Protein AF-A0A8S3K203-F1 (afdb_monomer_lite)

Organism: NCBI:txid392030

pLDDT: mean 94.16, std 8.08, range [53.59, 98.75]

InterPro domains:
  IPR011496 Beta-N-acetylglucosaminidase, catalytic domain [PF07555] (6-95)
  IPR011496 Beta-N-acetylglucosaminidase, catalytic domain [PS52009] (1-95)
  IPR017853 Glycoside hydrolase superfamily [SSF51445] (5-95)
  IPR051822 Glycosyl Hydrolase Family 84 [PTHR13170] (6-95)

Radius of gyration: 14.0 Å; chains: 1; bounding box: 33×24×38 Å

Foldseek 3Di:
DPCVVVVVVVDQAEEDADAPDDQDDDPVVVVVAVGSLRVLLVVQVVVCVVSVNGQEYEYEDNQQEQVSQPPGPVPRPSVVSCVVRHDPSYHYHHD

Secondary structure (DSSP, 8-state):
-TTHHHHHTT--EEEEE-TT---PPPHHHHHH-SSHHHHHHHHHHHHHHHTTS-SEEEEE-SS-STTTSSS-TTT-HHHHHHHHHS-TTSEE---

Sequence (95 aa):
MLYHPLSSFGCEYWAWLFDDIESEMCQQDKDRFVSFAHAQVAVTNEIYDYLNKPNILLFCPTQYCSQMAKPSLERSSYLQTIGNSLHPDIDIFWT

Structure (mmCIF, N/CA/C/O backbone):
data_AF-A0A8S3K203-F1
#
_entry.id   AF-A0A8S3K203-F1
#
loop_
_atom_site.group_PDB
_atom_site.id
_atom_site.type_symbol
_atom_site.label_atom_id
_atom_site.label_alt_id
_atom_site.label_comp_id
_atom_site.label_asym_id
_atom_site.label_entity_id
_atom_site.label_seq_id
_atom_site.pdbx_PDB_ins_code
_atom_site.Cartn_x
_atom_site.Cartn_y
_atom_site.Cartn_z
_atom_site.occupancy
_atom_site.B_iso_or_equiv
_atom_site.auth_seq_id
_atom_site.auth_comp_id
_atom_site.auth_asym_id
_atom_site.auth_atom_id
_atom_site.pdbx_PDB_model_num
ATOM 1 N N . MET A 1 1 ? -0.120 15.174 -16.838 1.00 53.59 1 MET A N 1
ATOM 2 C CA . MET A 1 1 ? -0.004 14.444 -15.555 1.00 53.59 1 MET A CA 1
ATOM 3 C C . MET A 1 1 ? 1.469 14.314 -15.199 1.00 53.59 1 MET A C 1
ATOM 5 O O . MET A 1 1 ? 2.268 14.066 -16.094 1.00 53.59 1 MET A O 1
ATOM 9 N N . LEU A 1 2 ? 1.824 14.556 -13.935 1.00 60.69 2 LEU A N 1
ATOM 10 C CA . LEU A 1 2 ? 3.185 14.876 -13.471 1.00 60.69 2 LEU A CA 1
ATOM 11 C C . LEU A 1 2 ? 4.220 13.736 -13.587 1.00 60.69 2 LEU A C 1
ATOM 13 O O . LEU A 1 2 ? 5.411 14.019 -13.536 1.00 60.69 2 LEU A O 1
ATOM 17 N N . TYR A 1 3 ? 3.796 12.480 -13.776 1.00 64.19 3 TYR A N 1
ATOM 18 C CA . TYR A 1 3 ? 4.696 11.309 -13.739 1.00 64.19 3 TYR A CA 1
ATOM 19 C C . TYR A 1 3 ? 5.315 10.944 -15.095 1.00 64.19 3 TYR A C 1
ATOM 21 O O . TYR A 1 3 ? 6.413 10.401 -15.146 1.00 64.19 3 TYR A O 1
ATOM 29 N N . HIS A 1 4 ? 4.655 11.292 -16.204 1.00 69.00 4 HIS A N 1
ATOM 30 C CA . HIS A 1 4 ? 5.139 10.980 -17.556 1.00 69.00 4 HIS A CA 1
ATOM 31 C C . HIS A 1 4 ? 6.545 11.548 -17.861 1.00 69.00 4 HIS A C 1
ATOM 33 O O . HIS A 1 4 ? 7.339 10.856 -18.502 1.00 69.00 4 HIS A O 1
ATOM 39 N N . PRO A 1 5 ? 6.912 12.768 -17.410 1.00 73.31 5 PRO A N 1
ATOM 40 C CA . PRO A 1 5 ? 8.281 13.254 -17.550 1.00 73.31 5 PRO A CA 1
ATOM 41 C C . PRO A 1 5 ? 9.304 12.356 -16.842 1.00 73.31 5 PRO A C 1
ATOM 43 O O . PRO A 1 5 ? 10.346 12.065 -17.416 1.00 73.31 5 PRO A O 1
ATOM 46 N N . LEU A 1 6 ? 9.007 11.857 -15.640 1.00 81.31 6 LEU A N 1
ATOM 47 C CA . LEU A 1 6 ? 9.941 11.030 -14.867 1.00 81.31 6 LEU A CA 1
ATOM 48 C C . LEU A 1 6 ? 10.225 9.685 -15.548 1.00 81.31 6 LEU A C 1
ATOM 50 O O . LEU A 1 6 ? 11.388 9.300 -15.660 1.00 81.31 6 LEU A O 1
ATOM 54 N N . SER A 1 7 ? 9.201 9.024 -16.096 1.00 80.44 7 SER A N 1
ATOM 55 C CA . SER A 1 7 ? 9.385 7.809 -16.903 1.00 80.44 7 SER A CA 1
ATOM 56 C C . SER A 1 7 ? 10.275 8.070 -18.123 1.00 80.44 7 SER A C 1
ATOM 58 O O . SER A 1 7 ? 11.138 7.261 -18.449 1.00 80.44 7 SER A O 1
ATOM 60 N N . SER A 1 8 ? 10.129 9.235 -18.769 1.00 83.50 8 SER A N 1
ATOM 61 C CA . SER A 1 8 ? 10.965 9.606 -19.922 1.00 83.50 8 SER A CA 1
ATOM 62 C C . SER A 1 8 ? 12.438 9.855 -19.573 1.00 83.50 8 SER A C 1
ATOM 64 O O . SER A 1 8 ? 13.291 9.792 -20.456 1.00 83.50 8 SER A O 1
ATOM 66 N N . PHE A 1 9 ? 12.751 10.076 -18.292 1.00 87.81 9 PHE A N 1
ATOM 67 C CA . PHE A 1 9 ? 14.120 10.174 -17.780 1.00 87.81 9 PHE A CA 1
ATOM 68 C C . PHE A 1 9 ? 14.700 8.822 -17.321 1.00 87.81 9 PHE A C 1
ATOM 70 O O . PHE A 1 9 ? 15.796 8.798 -16.767 1.00 87.81 9 PHE A O 1
ATOM 77 N N . GLY A 1 10 ? 13.999 7.705 -17.555 1.00 88.69 10 GLY A N 1
ATOM 78 C CA . GLY A 1 10 ? 14.452 6.359 -17.183 1.00 88.69 10 GLY A CA 1
ATOM 79 C C . GLY A 1 10 ? 14.114 5.952 -15.746 1.00 88.69 10 GLY A C 1
ATOM 80 O O . GLY A 1 10 ? 14.741 5.047 -15.206 1.00 88.69 10 GLY A O 1
ATOM 81 N N . CYS A 1 11 ? 13.153 6.619 -15.098 1.00 89.88 11 CYS A N 1
ATOM 82 C CA . CYS A 1 11 ? 12.649 6.184 -13.796 1.00 89.88 11 CYS A CA 1
ATOM 83 C C . CYS A 1 11 ? 11.732 4.960 -13.961 1.00 89.88 11 CYS A C 1
ATOM 85 O O . CYS A 1 11 ? 10.669 5.053 -14.577 1.00 89.88 11 CYS A O 1
ATOM 87 N N . GLU A 1 12 ? 12.154 3.824 -13.406 1.00 88.75 12 GLU A N 1
ATOM 88 C CA . GLU A 1 12 ? 11.460 2.530 -13.521 1.00 88.75 12 GLU A CA 1
ATOM 89 C C . GLU A 1 12 ? 10.807 2.069 -12.208 1.00 88.75 12 GLU A C 1
ATOM 91 O O . GLU A 1 12 ? 9.986 1.152 -12.212 1.00 88.75 12 GLU A O 1
ATOM 96 N N . TYR A 1 13 ? 11.147 2.717 -11.091 1.00 93.94 13 TYR A N 1
ATOM 97 C CA . TYR A 1 13 ? 10.732 2.331 -9.744 1.00 93.94 13 TYR A CA 1
ATOM 98 C C . TYR A 1 13 ? 10.064 3.493 -9.032 1.00 93.94 13 TYR A C 1
ATOM 100 O O . TYR A 1 13 ? 10.513 4.637 -9.128 1.00 93.94 13 TYR A O 1
ATOM 108 N N . TRP A 1 14 ? 9.009 3.184 -8.290 1.00 95.56 14 TRP A N 1
ATOM 109 C CA . TRP A 1 14 ? 8.108 4.195 -7.763 1.00 95.56 14 TRP A CA 1
ATOM 110 C C . TRP A 1 14 ? 7.833 3.967 -6.285 1.00 95.56 14 TRP A C 1
ATOM 112 O O . TRP A 1 14 ? 7.866 2.842 -5.791 1.00 95.56 14 TRP A O 1
ATOM 122 N N . ALA A 1 15 ? 7.522 5.048 -5.583 1.00 96.50 15 ALA A N 1
ATOM 123 C CA . ALA A 1 15 ? 7.018 4.999 -4.224 1.00 96.50 15 ALA A CA 1
ATOM 124 C C . ALA A 1 15 ? 5.905 6.031 -4.067 1.00 96.50 15 ALA A C 1
ATOM 126 O O . ALA A 1 15 ? 5.990 7.139 -4.601 1.00 96.50 15 ALA A O 1
ATOM 127 N N . TRP A 1 16 ? 4.871 5.655 -3.330 1.00 96.94 16 TRP A N 1
ATOM 128 C CA . TRP A 1 16 ? 3.728 6.486 -3.015 1.00 96.94 16 TRP A CA 1
ATOM 129 C C . TRP A 1 16 ? 3.597 6.592 -1.501 1.00 96.94 16 TRP A C 1
ATOM 131 O O . TRP A 1 16 ? 3.435 5.582 -0.817 1.00 96.94 16 TRP A O 1
ATOM 141 N N . LEU A 1 17 ? 3.735 7.807 -0.977 1.00 98.06 17 LEU A N 1
ATOM 142 C CA . LEU A 1 17 ? 3.987 8.044 0.440 1.00 98.06 17 LEU A CA 1
ATOM 143 C C . LEU A 1 17 ? 2.827 8.805 1.086 1.00 98.06 17 LEU A C 1
ATOM 145 O O . LEU A 1 17 ? 2.461 9.885 0.622 1.00 98.06 17 LEU A O 1
ATOM 149 N N . PHE A 1 18 ? 2.252 8.227 2.140 1.00 98.00 18 PHE A N 1
ATOM 150 C CA . PHE A 1 18 ? 1.188 8.824 2.949 1.00 98.00 18 PHE A CA 1
ATOM 151 C C . PHE A 1 18 ? 1.565 8.921 4.439 1.00 98.00 18 PHE A C 1
ATOM 153 O O . PHE A 1 18 ? 0.677 8.990 5.293 1.00 98.00 18 PHE A O 1
ATOM 160 N N . ASP A 1 19 ? 2.854 8.890 4.772 1.00 96.38 19 ASP A N 1
ATOM 161 C CA . ASP A 1 19 ? 3.369 9.167 6.114 1.00 96.38 19 ASP A CA 1
ATOM 162 C C . ASP A 1 19 ? 3.263 10.657 6.485 1.00 96.38 19 ASP A C 1
ATOM 164 O O . ASP A 1 19 ? 3.148 11.526 5.624 1.00 96.38 19 ASP A O 1
ATOM 168 N N . ASP A 1 20 ? 3.258 10.938 7.793 1.00 94.12 20 ASP A N 1
ATOM 169 C CA . ASP A 1 20 ? 3.290 12.283 8.391 1.00 94.12 20 ASP A CA 1
ATOM 170 C C . ASP A 1 20 ? 2.203 13.268 7.906 1.00 94.12 20 ASP A C 1
ATOM 172 O O . ASP A 1 20 ? 2.398 14.484 7.856 1.00 94.12 20 ASP A O 1
ATOM 176 N N . ILE A 1 21 ? 1.009 12.744 7.618 1.00 95.06 21 ILE A N 1
ATOM 177 C CA . ILE A 1 21 ? -0.187 13.531 7.287 1.00 95.06 21 ILE A CA 1
ATOM 178 C C . ILE A 1 21 ? -1.311 13.340 8.308 1.00 95.06 21 ILE A C 1
ATOM 180 O O . ILE A 1 21 ? -1.423 12.310 8.979 1.00 95.06 21 ILE A O 1
ATOM 184 N N . GLU A 1 22 ? -2.193 14.335 8.396 1.00 90.00 22 GLU A N 1
ATOM 185 C CA . GLU A 1 22 ? -3.436 14.214 9.154 1.00 90.00 22 GLU A CA 1
ATOM 186 C C . GLU A 1 22 ? -4.383 13.209 8.482 1.00 90.00 22 GLU A C 1
ATOM 188 O O . GLU A 1 22 ? -4.489 13.141 7.259 1.00 90.00 22 GLU A O 1
ATOM 193 N N . SER A 1 23 ? -5.098 12.426 9.294 1.00 88.75 23 SER A N 1
ATOM 194 C CA . SER A 1 23 ? -6.018 11.381 8.810 1.00 88.75 23 SER A CA 1
ATOM 195 C C . SER A 1 23 ? -7.442 11.881 8.532 1.00 88.75 23 SER A C 1
ATOM 197 O O . SER A 1 23 ? -8.356 11.083 8.313 1.00 88.75 23 SER A O 1
ATOM 199 N N . GLU A 1 24 ? -7.637 13.200 8.532 1.00 92.25 24 GLU A N 1
ATOM 200 C CA . GLU A 1 24 ? -8.925 13.838 8.290 1.00 92.25 24 GLU A CA 1
ATOM 201 C C . GLU A 1 24 ? -9.109 14.132 6.797 1.00 92.25 24 GLU A C 1
ATOM 203 O O . GLU A 1 24 ? -8.368 14.904 6.193 1.00 92.25 24 GLU A O 1
ATOM 208 N N . MET A 1 25 ? -10.129 13.522 6.194 1.00 95.50 25 MET A N 1
ATOM 209 C CA . MET A 1 25 ? -10.481 13.776 4.796 1.00 95.50 25 MET A CA 1
ATOM 210 C C . MET A 1 25 ? -11.334 15.035 4.640 1.00 95.50 25 MET A C 1
ATOM 212 O O . MET A 1 25 ? -12.174 15.353 5.488 1.00 95.50 25 MET A O 1
ATOM 216 N N . CYS A 1 26 ? -11.195 15.706 3.496 1.00 96.31 26 CYS A N 1
ATOM 217 C CA . CYS A 1 26 ? -12.134 16.753 3.111 1.00 96.31 26 CYS A CA 1
ATOM 218 C C . CYS A 1 26 ? -13.545 16.170 2.888 1.00 96.31 26 CYS A C 1
ATOM 220 O O . CYS A 1 26 ? -13.711 14.968 2.668 1.00 96.31 26 CYS A O 1
ATOM 222 N N . GLN A 1 27 ? -14.581 17.016 2.928 1.00 97.12 27 GLN A N 1
ATOM 223 C CA . GLN A 1 27 ? -15.966 16.541 2.792 1.00 97.12 27 GLN A CA 1
ATOM 224 C C . GLN A 1 27 ? -16.210 15.816 1.461 1.00 97.12 27 GLN A C 1
ATOM 2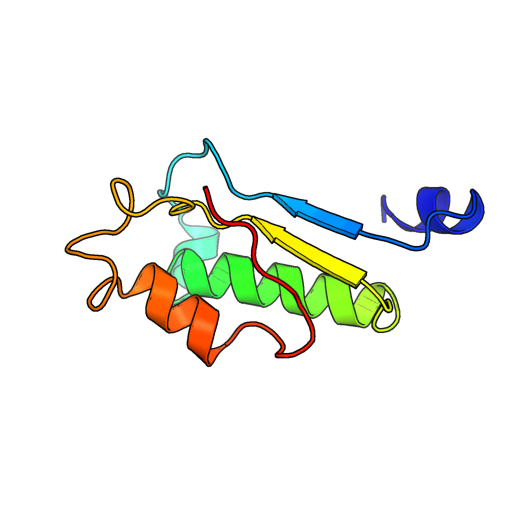26 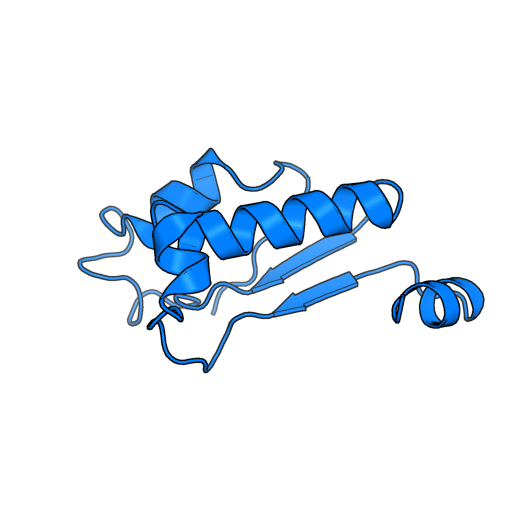O O . GLN A 1 27 ? -16.876 14.788 1.439 1.00 97.12 27 GLN A O 1
ATOM 231 N N . GLN A 1 28 ? -15.612 16.305 0.375 1.00 97.62 28 GLN A N 1
ATOM 232 C CA . GLN A 1 28 ? -15.762 15.704 -0.948 1.00 97.62 28 GLN A CA 1
ATOM 233 C C . GLN A 1 28 ? -15.252 14.255 -0.993 1.00 97.62 28 GLN A C 1
ATOM 235 O O . GLN A 1 28 ? -15.885 13.399 -1.609 1.00 97.62 28 GLN A O 1
ATOM 240 N N . ASP A 1 29 ? -14.137 13.964 -0.321 1.00 96.75 29 ASP A N 1
ATOM 241 C CA . ASP A 1 29 ? -13.585 12.609 -0.270 1.00 96.75 29 ASP A CA 1
ATOM 242 C C . ASP A 1 29 ? -14.378 11.709 0.679 1.00 96.75 29 ASP A C 1
ATOM 244 O O . ASP A 1 29 ? -14.569 10.533 0.378 1.00 96.75 29 ASP A O 1
ATOM 248 N N . LYS A 1 30 ? -14.911 12.255 1.780 1.00 97.00 30 LYS A N 1
ATOM 249 C CA . LYS A 1 30 ? -15.819 11.515 2.676 1.00 97.00 30 LYS A CA 1
ATOM 250 C C . LYS A 1 30 ? -17.098 11.065 1.976 1.00 97.00 30 LYS A C 1
ATOM 252 O O . LYS A 1 30 ? -17.605 9.991 2.283 1.00 97.00 30 LYS A O 1
ATOM 257 N N . ASP A 1 31 ? -17.600 11.857 1.032 1.00 97.62 31 ASP A N 1
ATOM 258 C CA . ASP A 1 31 ? -18.788 11.502 0.250 1.00 97.62 31 ASP A CA 1
ATOM 259 C C . ASP A 1 31 ? -18.496 10.382 -0.770 1.00 97.62 31 ASP A C 1
ATOM 261 O O . ASP A 1 31 ? -19.415 9.702 -1.230 1.00 97.62 31 ASP A O 1
ATOM 265 N N . ARG A 1 32 ? -17.220 10.172 -1.126 1.00 97.44 32 ARG A N 1
ATOM 266 C CA . ARG A 1 32 ? -16.784 9.196 -2.136 1.00 97.44 32 ARG A CA 1
ATOM 267 C C . ARG A 1 32 ? -16.195 7.917 -1.545 1.00 97.44 32 ARG A C 1
ATOM 269 O O . ARG A 1 32 ? -16.353 6.850 -2.138 1.00 97.44 32 ARG A O 1
ATOM 276 N N . PHE A 1 33 ? -15.494 8.009 -0.422 1.00 97.81 33 PHE A N 1
ATOM 277 C CA . PHE A 1 33 ? -14.717 6.913 0.143 1.00 97.81 33 PHE A CA 1
ATOM 278 C C . PHE A 1 33 ? -15.179 6.561 1.550 1.00 97.81 33 PHE A C 1
ATOM 280 O O . PHE A 1 33 ? -15.365 7.415 2.410 1.00 97.81 33 PHE A O 1
ATOM 287 N N . VAL A 1 34 ? -15.277 5.256 1.803 1.00 97.06 34 VAL A N 1
ATOM 288 C CA . VAL A 1 34 ? -15.706 4.709 3.098 1.00 97.06 34 VAL A CA 1
ATOM 289 C C . VAL A 1 34 ? -14.720 5.051 4.221 1.00 97.06 34 VAL A C 1
ATOM 291 O O . VAL A 1 34 ? -15.120 5.214 5.372 1.00 97.06 34 VAL A O 1
ATOM 294 N N . SER A 1 35 ? -13.423 5.141 3.918 1.00 97.69 35 SER A N 1
ATOM 295 C CA . SER A 1 35 ? -12.398 5.529 4.888 1.00 97.69 35 SER A CA 1
ATOM 296 C C . SER A 1 35 ? -11.160 6.110 4.206 1.00 97.69 35 SER A C 1
ATOM 298 O O . SER A 1 35 ? -10.980 5.967 2.997 1.00 97.69 35 SER A O 1
ATOM 300 N N . PHE A 1 36 ? -10.269 6.695 5.009 1.00 97.94 36 PHE A N 1
ATOM 301 C CA . PHE A 1 36 ? -8.983 7.218 4.545 1.00 97.94 36 PHE A CA 1
ATOM 302 C C . PHE A 1 36 ? -8.130 6.154 3.839 1.00 97.94 36 PHE A C 1
ATOM 304 O O . PHE A 1 36 ? -7.567 6.414 2.781 1.00 97.94 36 PHE A O 1
ATOM 311 N N . ALA A 1 37 ? -8.119 4.922 4.362 1.00 98.25 37 ALA A N 1
ATOM 312 C CA . ALA A 1 37 ? -7.432 3.800 3.724 1.00 98.25 37 ALA A CA 1
ATOM 313 C C . ALA A 1 37 ? -8.023 3.462 2.347 1.00 98.25 37 ALA A C 1
ATOM 315 O O . ALA A 1 37 ? -7.271 3.214 1.413 1.00 98.25 37 ALA A O 1
ATOM 316 N N . HIS A 1 38 ? -9.355 3.488 2.197 1.00 98.62 38 HIS A N 1
ATOM 317 C CA . HIS A 1 38 ? -9.989 3.230 0.899 1.00 98.62 38 HIS A CA 1
ATOM 318 C C . HIS A 1 38 ? -9.609 4.293 -0.135 1.00 98.62 38 HIS A C 1
ATOM 320 O O . HIS A 1 38 ? -9.362 3.949 -1.287 1.00 98.62 38 HIS A O 1
ATOM 326 N N . ALA A 1 39 ? -9.538 5.563 0.272 1.00 98.38 39 ALA A N 1
ATOM 327 C CA . ALA A 1 39 ? -9.109 6.643 -0.610 1.00 98.38 39 ALA A CA 1
ATOM 328 C C . ALA A 1 39 ? -7.655 6.445 -1.071 1.00 98.38 39 ALA A C 1
ATOM 330 O O . ALA A 1 39 ? -7.374 6.473 -2.267 1.00 98.38 39 ALA A O 1
ATOM 331 N N . GLN A 1 40 ? -6.746 6.174 -0.131 1.00 98.56 40 GLN A N 1
ATOM 332 C CA . GLN A 1 40 ? -5.330 5.947 -0.427 1.00 98.56 40 GLN A CA 1
ATOM 333 C C . GLN A 1 40 ? -5.117 4.740 -1.343 1.00 98.56 40 GLN A C 1
ATOM 335 O O . GLN A 1 40 ? -4.440 4.859 -2.360 1.00 98.56 40 GLN A O 1
ATOM 340 N N . VAL A 1 41 ? -5.752 3.606 -1.034 1.00 98.69 41 VAL A N 1
ATOM 341 C CA . VAL A 1 41 ? -5.696 2.400 -1.868 1.00 98.69 41 VAL A CA 1
ATOM 342 C C . VAL A 1 41 ? -6.225 2.671 -3.274 1.00 98.69 41 VAL A C 1
ATOM 344 O O . VAL A 1 41 ? -5.596 2.262 -4.246 1.00 98.69 41 VAL A O 1
ATOM 347 N N . ALA A 1 42 ? -7.362 3.363 -3.402 1.00 98.44 42 ALA A N 1
ATOM 348 C CA . ALA A 1 42 ? -7.950 3.652 -4.706 1.00 98.44 42 ALA A CA 1
ATOM 349 C C . ALA A 1 42 ? -6.992 4.468 -5.583 1.00 98.44 42 ALA A C 1
ATOM 351 O O . ALA A 1 42 ? -6.754 4.103 -6.732 1.00 98.44 42 ALA A O 1
ATOM 352 N N . VAL A 1 43 ? -6.398 5.524 -5.021 1.00 97.81 43 VAL A N 1
ATOM 353 C CA . VAL A 1 43 ? -5.422 6.366 -5.726 1.00 97.81 43 VAL A CA 1
ATOM 354 C C . VAL A 1 43 ? -4.167 5.573 -6.084 1.00 97.81 43 VAL A C 1
ATOM 356 O O . VAL A 1 43 ? -3.699 5.644 -7.217 1.00 97.81 43 VAL A O 1
ATOM 359 N N . THR A 1 44 ? -3.620 4.793 -5.151 1.00 98.38 44 THR A N 1
ATOM 360 C CA . THR A 1 44 ? -2.401 4.016 -5.399 1.00 98.38 44 THR A CA 1
ATOM 361 C C . THR A 1 44 ? -2.610 2.938 -6.464 1.00 98.38 44 THR A C 1
ATOM 363 O O . THR A 1 44 ? -1.763 2.800 -7.345 1.00 98.38 44 THR A O 1
ATOM 366 N N . ASN A 1 45 ? -3.738 2.224 -6.450 1.00 98.50 45 ASN A N 1
ATOM 367 C CA . ASN A 1 45 ? -4.061 1.238 -7.484 1.00 98.50 45 ASN A CA 1
ATOM 368 C C . ASN A 1 45 ? -4.252 1.906 -8.860 1.00 98.50 45 ASN A C 1
ATOM 370 O O . ASN A 1 45 ? -3.741 1.404 -9.857 1.00 98.50 45 ASN A O 1
ATOM 374 N N . GLU A 1 46 ? -4.918 3.067 -8.919 1.00 97.69 46 GLU A N 1
ATOM 375 C CA . GLU A 1 46 ? -5.065 3.837 -10.165 1.00 97.69 46 GLU A CA 1
ATOM 376 C C . GLU A 1 46 ? -3.700 4.272 -10.723 1.00 97.69 46 GLU A C 1
ATOM 378 O O . GLU A 1 46 ? -3.455 4.177 -11.926 1.00 97.69 46 GLU A O 1
ATOM 383 N N . ILE A 1 47 ? -2.779 4.695 -9.853 1.00 95.38 47 ILE A N 1
ATOM 384 C CA . ILE A 1 47 ? -1.407 5.052 -10.236 1.00 95.38 47 ILE A CA 1
ATOM 385 C C . ILE A 1 47 ? -0.637 3.830 -10.737 1.00 95.38 47 ILE A C 1
ATOM 387 O O . ILE A 1 47 ? 0.069 3.931 -11.739 1.00 95.38 47 ILE A O 1
ATOM 391 N N . TYR A 1 48 ? -0.775 2.682 -10.075 1.00 96.50 48 TYR A N 1
ATOM 392 C CA . TYR A 1 48 ? -0.141 1.436 -10.499 1.00 96.50 48 TYR A CA 1
ATOM 393 C C . TYR A 1 48 ? -0.565 1.043 -11.919 1.00 96.50 48 TYR A C 1
ATOM 395 O O . TYR A 1 48 ? 0.289 0.784 -12.770 1.00 96.50 48 TYR A O 1
ATOM 403 N N . ASP A 1 49 ? -1.867 1.089 -12.209 1.00 95.88 49 ASP A N 1
ATOM 404 C CA . ASP A 1 49 ? -2.393 0.826 -13.549 1.00 95.88 49 ASP A CA 1
ATOM 405 C C . ASP A 1 49 ? -1.938 1.886 -14.563 1.00 95.88 49 ASP A C 1
ATOM 407 O O . ASP A 1 49 ? -1.518 1.548 -15.671 1.00 95.88 49 ASP A O 1
ATOM 411 N N . TYR A 1 50 ? -1.960 3.167 -14.183 1.00 92.94 50 TYR A N 1
ATOM 412 C CA . TYR A 1 50 ? -1.527 4.270 -15.044 1.00 92.94 50 TYR A CA 1
ATOM 413 C C . TYR A 1 50 ? -0.048 4.164 -15.442 1.00 92.94 50 TYR A C 1
ATOM 415 O O . TYR A 1 50 ? 0.313 4.445 -16.586 1.00 92.94 50 TYR A O 1
ATOM 423 N N . LEU A 1 51 ? 0.812 3.732 -14.518 1.00 92.12 51 LEU A N 1
ATOM 424 C CA . LEU A 1 51 ? 2.237 3.489 -14.757 1.00 92.12 51 LEU A CA 1
ATOM 425 C C . LEU A 1 51 ? 2.502 2.171 -15.503 1.00 92.12 51 LEU A C 1
ATOM 427 O O . LEU A 1 51 ? 3.652 1.752 -15.618 1.00 92.12 51 LEU A O 1
ATOM 431 N N . ASN A 1 52 ? 1.453 1.533 -16.031 1.00 92.62 52 ASN A N 1
ATOM 432 C CA . ASN A 1 52 ? 1.507 0.259 -16.733 1.00 92.62 52 ASN A CA 1
ATOM 433 C C . ASN A 1 52 ? 2.113 -0.861 -15.874 1.00 92.62 52 ASN A C 1
ATOM 435 O O . ASN A 1 52 ? 2.911 -1.658 -16.366 1.00 92.62 52 ASN A O 1
ATOM 439 N N . LYS A 1 53 ? 1.704 -0.918 -14.598 1.00 94.69 53 LYS A N 1
ATOM 440 C CA . LYS A 1 53 ? 2.034 -1.987 -13.645 1.00 94.69 53 LYS A CA 1
ATOM 441 C C . LYS A 1 53 ? 3.550 -2.176 -13.506 1.00 94.69 53 LYS A C 1
ATOM 443 O O . LYS A 1 53 ? 4.084 -3.200 -13.934 1.00 94.69 53 LYS A O 1
ATOM 448 N N . PRO A 1 54 ? 4.264 -1.167 -12.973 1.00 93.81 54 PRO A N 1
ATOM 449 C CA . PRO A 1 54 ? 5.716 -1.216 -12.854 1.00 93.81 54 PRO A CA 1
ATOM 450 C C . PRO A 1 54 ? 6.162 -2.400 -11.990 1.00 93.81 54 PRO A C 1
ATOM 452 O O . PRO A 1 54 ? 5.447 -2.822 -11.083 1.00 93.81 54 PRO A O 1
ATOM 455 N N . ASN A 1 55 ? 7.383 -2.884 -12.233 1.00 91.31 55 ASN A N 1
ATOM 456 C CA . ASN A 1 55 ? 7.956 -4.005 -11.480 1.00 91.31 55 ASN A CA 1
ATOM 457 C C . ASN A 1 55 ? 8.092 -3.707 -9.979 1.00 91.31 55 ASN A C 1
ATOM 459 O O . ASN A 1 55 ? 8.022 -4.634 -9.182 1.00 91.31 55 ASN A O 1
ATOM 463 N N . ILE A 1 56 ? 8.326 -2.441 -9.602 1.00 95.25 56 ILE A N 1
ATOM 464 C CA . ILE A 1 56 ? 8.345 -2.010 -8.199 1.00 95.25 56 ILE A CA 1
ATOM 465 C C . ILE A 1 56 ? 7.530 -0.727 -8.058 1.00 95.25 56 ILE A C 1
ATOM 467 O O . ILE A 1 56 ? 7.860 0.314 -8.640 1.00 95.25 56 ILE A O 1
ATOM 471 N N . LEU A 1 57 ? 6.497 -0.808 -7.225 1.00 97.50 57 LEU A N 1
ATOM 472 C CA . LEU A 1 57 ? 5.812 0.329 -6.633 1.00 97.50 57 LEU A CA 1
ATOM 473 C C . LEU A 1 57 ? 5.707 0.075 -5.130 1.00 97.50 57 LEU A C 1
ATOM 475 O O . LEU A 1 57 ? 5.175 -0.949 -4.712 1.00 97.50 57 LEU A O 1
ATOM 479 N N . LEU A 1 58 ? 6.211 1.012 -4.333 1.00 98.25 58 LEU A N 1
ATOM 480 C CA . LEU A 1 58 ? 6.136 0.964 -2.876 1.00 98.25 58 LEU A CA 1
ATOM 481 C C . LEU A 1 58 ? 4.988 1.847 -2.380 1.00 98.25 58 LEU A C 1
ATOM 483 O O . LEU A 1 58 ? 4.777 2.941 -2.899 1.00 98.25 58 LEU A O 1
ATOM 487 N N . PHE A 1 59 ? 4.289 1.415 -1.339 1.00 98.62 59 PHE A N 1
ATOM 488 C CA . PHE A 1 59 ? 3.265 2.175 -0.632 1.00 98.62 59 PHE A CA 1
ATOM 489 C C . PHE A 1 59 ? 3.704 2.402 0.818 1.00 98.62 59 PHE A C 1
ATOM 491 O O . PHE A 1 59 ? 3.936 1.443 1.554 1.00 98.62 59 PHE A O 1
ATOM 498 N N . CYS A 1 60 ? 3.808 3.658 1.253 1.00 98.56 60 CYS A N 1
ATOM 499 C CA . CYS A 1 60 ? 4.015 3.987 2.663 1.00 98.56 60 CYS A CA 1
ATOM 500 C C . CYS A 1 60 ? 2.680 4.372 3.313 1.00 98.56 60 CYS A C 1
ATOM 502 O O . CYS A 1 60 ? 2.106 5.402 2.944 1.00 98.56 60 CYS A O 1
ATOM 504 N N . PRO A 1 61 ? 2.163 3.560 4.253 1.00 98.31 61 PRO A N 1
ATOM 505 C CA . PRO A 1 61 ? 0.934 3.872 4.967 1.00 98.31 61 PRO A CA 1
ATOM 506 C C . PRO A 1 61 ? 1.113 5.063 5.912 1.00 98.31 61 PRO A C 1
ATOM 508 O O . PRO A 1 61 ? 2.185 5.310 6.445 1.00 98.31 61 PRO A O 1
ATOM 511 N N . THR A 1 62 ? 0.013 5.723 6.255 1.00 97.94 62 THR A N 1
ATOM 512 C CA . THR A 1 62 ? -0.029 6.692 7.359 1.00 97.94 62 THR A CA 1
ATOM 513 C C . THR A 1 62 ? 0.218 6.019 8.711 1.00 97.94 62 THR A C 1
ATOM 515 O O . THR A 1 62 ? 0.872 6.584 9.578 1.00 97.94 62 THR A O 1
ATOM 518 N N . GLN A 1 63 ? -0.276 4.790 8.908 1.00 97.38 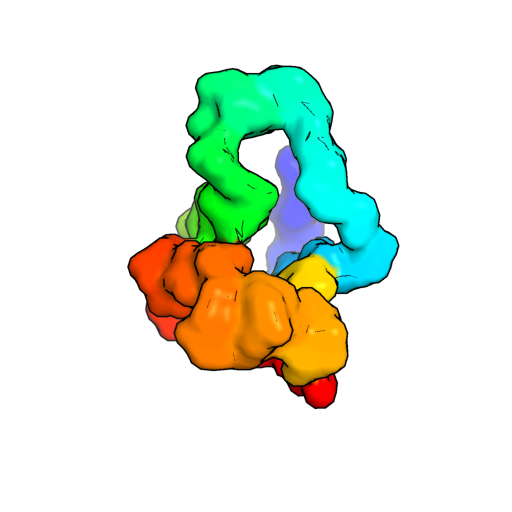63 GLN A N 1
ATOM 519 C CA . GLN A 1 63 ? 0.102 3.956 10.055 1.00 97.38 63 GLN A CA 1
ATOM 520 C C . GLN A 1 63 ? 1.293 3.068 9.665 1.00 97.38 63 GLN A C 1
ATOM 522 O O . GLN A 1 63 ? 1.096 1.895 9.377 1.00 97.38 63 GLN A O 1
ATOM 527 N N . TYR A 1 64 ? 2.507 3.622 9.623 1.00 97.12 64 TYR A N 1
ATOM 528 C CA . TYR A 1 64 ? 3.724 2.930 9.147 1.00 97.12 64 TYR A CA 1
ATOM 529 C C . TYR A 1 64 ? 4.538 2.195 10.215 1.00 97.12 64 TYR A C 1
ATOM 531 O O . TYR A 1 64 ? 5.577 1.611 9.910 1.00 97.12 64 TYR A O 1
ATOM 539 N N . CYS A 1 65 ? 4.077 2.201 11.465 1.00 96.50 65 CYS A N 1
ATOM 540 C CA . CYS A 1 65 ? 4.716 1.470 12.552 1.00 96.50 65 CYS A CA 1
ATOM 541 C C . CYS A 1 65 ? 3.688 0.964 13.569 1.00 96.50 65 CYS A C 1
ATOM 543 O O . CYS A 1 65 ? 2.558 1.463 13.667 1.00 96.50 65 CYS A O 1
ATOM 545 N N . SER A 1 66 ? 4.095 0.006 14.403 1.00 96.50 66 SER A N 1
ATOM 546 C CA . SER A 1 66 ? 3.205 -0.635 15.382 1.00 96.50 66 SER A CA 1
ATOM 547 C C . SER A 1 66 ? 2.588 0.347 16.386 1.00 96.50 66 SER A C 1
ATOM 549 O O . SER A 1 66 ? 1.490 0.108 16.880 1.00 96.50 66 SER A O 1
ATOM 551 N N . GLN A 1 67 ? 3.261 1.463 16.687 1.00 96.56 67 GLN A N 1
ATOM 552 C CA . GLN A 1 67 ? 2.757 2.479 17.624 1.00 96.56 67 GLN A CA 1
ATOM 553 C C . GLN A 1 67 ? 1.621 3.329 17.027 1.00 96.56 67 GLN A C 1
ATOM 555 O O . GLN A 1 67 ? 0.733 3.806 17.752 1.00 96.56 67 GLN A O 1
ATOM 560 N N . MET A 1 68 ? 1.637 3.504 15.703 1.00 95.94 68 MET A N 1
ATOM 561 C CA . MET A 1 68 ? 0.611 4.230 14.956 1.00 95.94 68 MET A CA 1
ATOM 562 C C . MET A 1 68 ? -0.592 3.352 14.611 1.00 95.94 68 MET A C 1
ATOM 564 O O . MET A 1 68 ? -1.671 3.884 14.360 1.00 95.94 68 MET A O 1
ATOM 568 N N . ALA A 1 69 ? -0.449 2.025 14.664 1.00 96.25 69 ALA A N 1
ATOM 569 C CA . ALA A 1 69 ? -1.558 1.106 14.458 1.00 96.25 69 ALA A CA 1
ATOM 570 C C . ALA A 1 69 ? -2.634 1.261 15.546 1.00 96.25 69 ALA A C 1
ATOM 572 O O . ALA A 1 69 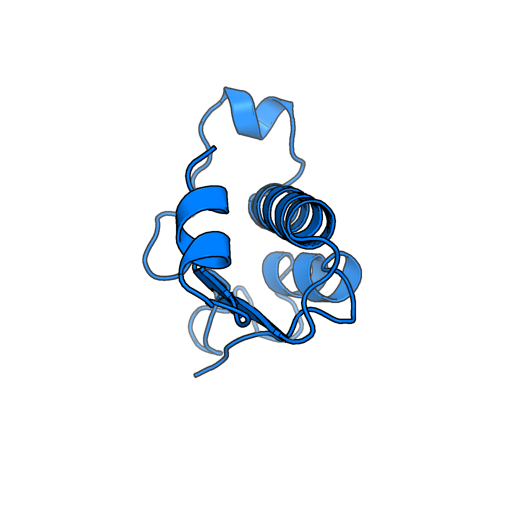? -2.386 1.012 16.729 1.00 96.25 69 ALA A O 1
ATOM 573 N N . LYS A 1 70 ? -3.851 1.667 15.163 1.00 94.06 70 LYS A N 1
ATOM 574 C CA . LYS A 1 70 ? -4.970 1.870 16.102 1.00 94.06 70 LYS A CA 1
ATOM 575 C C . LYS A 1 70 ? -6.122 0.899 15.833 1.00 94.06 70 LYS A C 1
ATOM 577 O O . LYS A 1 70 ? -6.583 0.856 14.699 1.00 94.06 70 LYS A O 1
ATOM 582 N N . PRO A 1 71 ? -6.657 0.190 16.850 1.00 96.62 71 PRO A N 1
ATOM 583 C CA . PRO A 1 71 ? -6.231 0.189 18.255 1.00 96.62 71 PRO A CA 1
ATOM 584 C C . PRO A 1 71 ? -4.998 -0.694 18.528 1.00 96.62 71 PRO A C 1
ATOM 586 O O . PRO A 1 71 ? -4.356 -0.530 19.558 1.00 96.62 71 PRO A O 1
ATOM 589 N N . SER A 1 72 ? -4.692 -1.637 17.637 1.00 96.81 72 SER A N 1
ATOM 590 C CA . SER A 1 72 ? -3.468 -2.447 17.622 1.00 96.81 72 SER A CA 1
ATOM 591 C C . SER A 1 72 ? -3.157 -2.854 16.181 1.00 96.81 72 SER A C 1
ATOM 593 O O . SER A 1 72 ? -3.989 -2.633 15.296 1.00 96.81 72 SER A O 1
ATOM 595 N N . LEU A 1 73 ? -1.994 -3.464 15.946 1.00 94.25 73 LEU A N 1
ATOM 596 C CA . LEU A 1 73 ? -1.570 -3.927 14.622 1.00 94.25 73 LEU A CA 1
ATOM 597 C C . LEU A 1 73 ? -2.614 -4.846 13.965 1.00 94.25 73 LEU A C 1
ATOM 599 O O . LEU A 1 73 ? -3.036 -4.616 12.838 1.00 94.25 73 LEU A O 1
ATOM 603 N N . GLU A 1 74 ? -3.110 -5.830 14.709 1.00 95.25 74 GLU A N 1
ATOM 604 C CA . GLU A 1 74 ? -4.015 -6.880 14.223 1.00 95.25 74 GLU A CA 1
ATOM 605 C C . GLU A 1 74 ? -5.451 -6.379 14.024 1.00 95.25 74 GLU A C 1
ATOM 607 O O . GLU A 1 74 ? -6.247 -6.982 13.304 1.00 95.25 74 GLU A O 1
ATOM 612 N N . ARG A 1 75 ? -5.810 -5.285 14.702 1.00 97.31 75 ARG A N 1
ATOM 613 C CA . ARG A 1 75 ? -7.183 -4.762 14.766 1.00 97.31 75 ARG A CA 1
ATOM 614 C C . ARG A 1 75 ? -7.352 -3.422 14.066 1.00 97.31 75 ARG A C 1
ATOM 616 O O . ARG A 1 75 ? -8.440 -2.853 14.122 1.00 97.31 75 ARG A O 1
ATOM 623 N N . SER A 1 76 ? -6.300 -2.904 13.439 1.00 98.19 76 SER A N 1
ATOM 624 C CA . SER A 1 76 ? -6.384 -1.652 12.701 1.00 98.19 76 SER A CA 1
ATOM 625 C C . SER A 1 76 ? -7.240 -1.830 11.457 1.00 98.19 76 SER A C 1
ATOM 627 O O . SER A 1 76 ? -6.841 -2.497 10.507 1.00 98.19 76 SER A O 1
ATOM 629 N N . SER A 1 77 ? -8.417 -1.200 11.446 1.00 97.94 77 SER A N 1
ATOM 630 C CA . SER A 1 77 ? -9.288 -1.181 10.266 1.00 97.94 77 SER A CA 1
ATOM 631 C C . SER A 1 77 ? -8.599 -0.520 9.070 1.00 97.94 77 SER A C 1
ATOM 633 O O . SER A 1 77 ? -8.831 -0.915 7.928 1.00 97.94 77 SER A O 1
ATOM 635 N N . TYR A 1 78 ? -7.713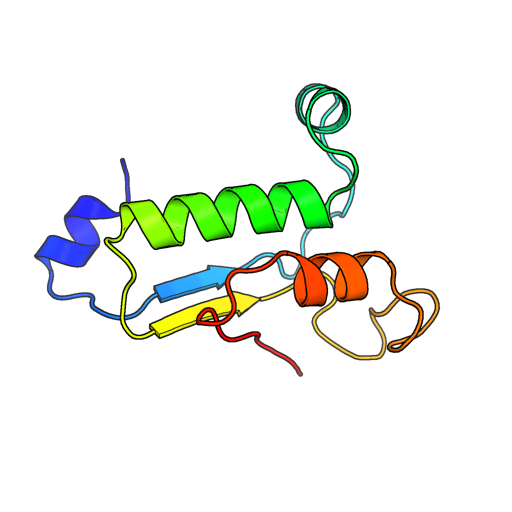 0.444 9.332 1.00 98.12 78 TYR A N 1
ATOM 636 C CA . TYR A 1 78 ? -6.879 1.091 8.326 1.00 98.12 78 TYR A CA 1
ATOM 637 C C . TYR A 1 78 ? -5.925 0.079 7.667 1.00 98.12 78 TYR A C 1
ATOM 639 O O . TYR A 1 78 ? -5.968 -0.091 6.450 1.00 98.12 78 TYR A O 1
ATOM 647 N N . LEU A 1 79 ? -5.145 -0.667 8.461 1.00 98.31 79 LEU A N 1
ATOM 648 C CA . LEU A 1 79 ? -4.200 -1.661 7.934 1.00 98.31 79 LEU A CA 1
ATOM 649 C C . LEU A 1 79 ? -4.901 -2.872 7.310 1.00 98.31 79 LEU A C 1
ATOM 651 O O . LEU A 1 79 ? -4.455 -3.367 6.280 1.00 98.31 79 LEU A O 1
ATOM 655 N N . GLN A 1 80 ? -6.029 -3.314 7.873 1.00 98.38 80 GLN A N 1
ATOM 656 C CA . GLN A 1 80 ? -6.848 -4.372 7.273 1.00 98.38 80 GLN A CA 1
ATOM 657 C C . GLN A 1 80 ? -7.390 -3.956 5.902 1.00 98.38 80 GLN A C 1
ATOM 659 O O . GLN A 1 80 ? -7.395 -4.760 4.976 1.00 98.38 80 GLN A O 1
ATOM 664 N N . THR A 1 81 ? -7.822 -2.700 5.745 1.00 98.62 81 THR A N 1
ATOM 665 C CA . THR A 1 81 ? -8.288 -2.193 4.445 1.00 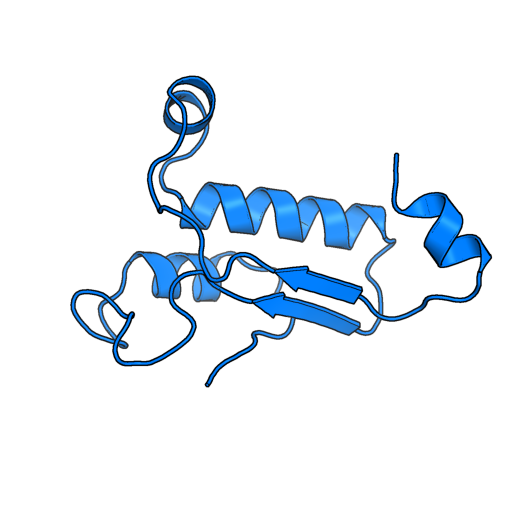98.62 81 THR A CA 1
ATOM 666 C C . THR A 1 81 ? -7.164 -2.236 3.414 1.00 98.62 81 THR A C 1
ATOM 668 O O . THR A 1 81 ? -7.387 -2.733 2.312 1.00 98.62 81 THR A O 1
ATOM 671 N N . ILE A 1 82 ? -5.963 -1.772 3.780 1.00 98.50 82 ILE A N 1
ATOM 672 C CA . ILE A 1 82 ? -4.780 -1.831 2.911 1.00 98.50 82 ILE A CA 1
ATOM 673 C C . ILE A 1 82 ? -4.476 -3.277 2.525 1.00 98.50 82 ILE A C 1
ATOM 675 O O . ILE A 1 82 ? -4.461 -3.586 1.340 1.00 98.50 82 ILE A O 1
ATOM 679 N N . GLY A 1 83 ? -4.324 -4.173 3.502 1.00 97.94 83 GLY A N 1
ATOM 680 C CA . GLY A 1 83 ? -3.988 -5.574 3.238 1.00 97.94 83 GLY A CA 1
ATOM 681 C C . GLY A 1 83 ? -5.023 -6.319 2.387 1.00 97.94 83 GLY A C 1
ATOM 682 O O . GLY A 1 83 ? -4.664 -7.243 1.668 1.00 97.94 83 GLY A O 1
ATOM 683 N N . ASN A 1 84 ? -6.295 -5.911 2.437 1.00 98.12 84 ASN A N 1
ATOM 684 C CA . ASN A 1 84 ? -7.366 -6.539 1.661 1.00 98.12 84 ASN A CA 1
ATOM 685 C C . ASN A 1 84 ? -7.570 -5.933 0.264 1.00 98.12 84 ASN A C 1
ATOM 687 O O . ASN A 1 84 ? -8.186 -6.581 -0.578 1.00 98.12 84 ASN A O 1
ATOM 691 N N . SER A 1 85 ? -7.150 -4.683 0.041 1.00 98.50 85 SER A N 1
ATOM 692 C CA . SER A 1 85 ? -7.608 -3.893 -1.116 1.00 98.50 85 SER A CA 1
ATOM 693 C C . SER A 1 85 ? -6.478 -3.293 -1.956 1.00 98.50 85 SER A C 1
ATOM 695 O O . SER A 1 85 ? -6.711 -2.938 -3.114 1.00 98.50 85 SER A O 1
ATOM 697 N N . LEU A 1 86 ? -5.272 -3.143 -1.398 1.00 98.75 86 LEU A N 1
ATOM 698 C CA . LEU A 1 86 ? -4.097 -2.736 -2.165 1.00 98.75 86 LEU A CA 1
ATOM 699 C C . LEU A 1 86 ? -3.740 -3.845 -3.160 1.00 98.75 86 LEU A C 1
ATOM 701 O O . LEU A 1 86 ? -3.856 -5.029 -2.839 1.00 98.75 86 LEU A O 1
ATOM 705 N N . HIS A 1 87 ? -3.345 -3.470 -4.377 1.00 98.38 87 HIS A N 1
ATOM 706 C CA . HIS A 1 87 ? -2.942 -4.451 -5.379 1.00 98.38 87 HIS A CA 1
ATOM 707 C C . HIS A 1 87 ? -1.799 -5.332 -4.829 1.00 98.38 87 HIS A C 1
ATOM 709 O O . HIS A 1 87 ? -0.849 -4.790 -4.265 1.00 98.38 87 HIS A O 1
ATOM 715 N N . PRO A 1 88 ? -1.861 -6.670 -4.981 1.00 97.88 88 PRO A N 1
ATOM 716 C CA . PRO A 1 88 ? -0.941 -7.596 -4.308 1.00 97.88 88 PRO A CA 1
ATOM 717 C C . PRO A 1 88 ? 0.527 -7.454 -4.732 1.00 97.88 88 PRO A C 1
ATOM 719 O O . PRO A 1 88 ? 1.407 -7.866 -3.986 1.00 97.88 88 PRO A O 1
ATOM 722 N N . ASP A 1 89 ? 0.779 -6.860 -5.902 1.00 98.06 89 ASP A N 1
ATOM 723 C CA . ASP A 1 89 ? 2.130 -6.598 -6.423 1.00 98.06 89 ASP A CA 1
ATOM 724 C C . ASP A 1 89 ? 2.710 -5.240 -5.966 1.00 98.06 89 ASP A C 1
ATOM 726 O O . ASP A 1 89 ? 3.763 -4.824 -6.444 1.00 98.06 89 ASP A O 1
ATOM 730 N N . ILE A 1 90 ? 2.012 -4.511 -5.088 1.00 98.56 90 ILE A N 1
ATOM 731 C CA . ILE A 1 90 ? 2.501 -3.259 -4.497 1.00 98.56 90 ILE A CA 1
ATOM 732 C C . ILE A 1 90 ? 3.050 -3.570 -3.107 1.00 98.56 90 ILE A C 1
ATOM 734 O O . ILE A 1 90 ? 2.309 -3.973 -2.208 1.00 98.56 90 ILE A O 1
ATOM 738 N N . ASP A 1 91 ? 4.346 -3.344 -2.920 1.00 98.12 91 ASP A N 1
ATOM 739 C CA . ASP A 1 91 ? 5.016 -3.587 -1.646 1.00 98.12 91 ASP A CA 1
ATOM 740 C C . ASP A 1 91 ? 4.702 -2.483 -0.627 1.00 98.12 91 ASP A C 1
ATOM 742 O O . ASP A 1 91 ? 4.487 -1.321 -0.977 1.00 98.12 91 ASP A O 1
ATOM 746 N N . ILE A 1 92 ? 4.718 -2.827 0.662 1.00 98.12 92 ILE A N 1
ATOM 747 C CA . ILE A 1 92 ? 4.380 -1.912 1.760 1.00 98.12 92 ILE A CA 1
ATOM 748 C C . ILE A 1 92 ? 5.634 -1.571 2.575 1.00 98.12 92 ILE A C 1
ATOM 750 O O . ILE A 1 92 ? 6.339 -2.462 3.049 1.00 98.12 92 ILE A O 1
ATOM 754 N N . PHE A 1 93 ? 5.885 -0.277 2.791 1.00 96.19 93 PHE A N 1
ATOM 755 C CA . PHE A 1 93 ? 6.896 0.194 3.740 1.00 96.19 93 PHE A CA 1
ATOM 756 C C . PHE A 1 93 ? 6.454 -0.017 5.192 1.00 96.19 93 PHE A C 1
ATOM 758 O O . PHE A 1 93 ? 5.282 0.143 5.536 1.00 96.19 93 PHE A O 1
ATOM 765 N N . TRP A 1 94 ? 7.421 -0.319 6.060 1.00 97.44 94 TRP A N 1
ATOM 766 C CA . TRP A 1 94 ? 7.202 -0.475 7.495 1.00 97.44 94 TRP A CA 1
ATOM 767 C C . TRP A 1 94 ? 8.471 -0.139 8.284 1.00 97.44 94 TRP A C 1
ATOM 769 O O . TRP A 1 94 ? 9.571 -0.465 7.831 1.00 97.44 94 TRP A O 1
ATOM 779 N N . THR A 1 95 ? 8.323 0.476 9.460 1.00 95.12 95 THR A N 1
ATOM 780 C CA . THR A 1 95 ? 9.430 0.797 10.386 1.00 95.12 95 THR A CA 1
ATOM 781 C C . THR A 1 95 ? 9.290 0.092 11.727 1.00 95.12 95 THR A C 1
ATOM 783 O O . THR A 1 95 ? 8.154 0.082 12.265 1.00 95.12 95 THR A O 1
#